Protein AF-A0A8S9S9D9-F1 (afdb_monomer_lite)

InterPro domains:
  IPR013201 Cathepsin propeptide inhibitor domain (I29) [PF08246] (79-135)
  IPR013201 Cathepsin propeptide inhibitor domain (I29) [SM00848] (79-135)
  IPR038765 Papain-like cysteine peptidase superfamily [SSF54001] (73-148)

Structure (mmCIF, N/CA/C/O backbone):
data_AF-A0A8S9S9D9-F1
#
_entry.id   AF-A0A8S9S9D9-F1
#
loop_
_atom_site.group_PDB
_atom_site.id
_atom_site.type_symbol
_atom_site.label_atom_id
_atom_site.label_alt_id
_atom_site.label_comp_id
_atom_site.label_asym_id
_atom_site.label_entity_id
_atom_site.label_seq_id
_atom_site.pdbx_PDB_ins_code
_atom_site.Cartn_x
_atom_site.Cartn_y
_atom_site.Cartn_z
_atom_site.occupancy
_atom_site.B_iso_or_equiv
_atom_site.auth_seq_id
_atom_site.auth_comp_id
_atom_site.auth_asym_id
_atom_site.auth_atom_id
_atom_site.pdbx_PDB_model_num
ATOM 1 N N . MET A 1 1 ? -41.896 44.758 69.261 1.00 33.94 1 MET A N 1
ATOM 2 C CA . MET A 1 1 ? -41.346 44.703 67.886 1.00 33.94 1 MET A CA 1
ATOM 3 C C . MET A 1 1 ? -40.164 43.749 67.919 1.00 33.94 1 MET A C 1
ATOM 5 O O . MET A 1 1 ? -39.361 43.914 68.818 1.00 33.94 1 MET A O 1
ATOM 9 N N . LEU A 1 2 ? -39.980 42.733 67.083 1.00 33.50 2 LEU A N 1
ATOM 10 C CA . LEU A 1 2 ? -40.726 42.148 65.968 1.00 33.50 2 LEU A CA 1
ATOM 11 C C . LEU A 1 2 ? -40.279 40.671 65.873 1.00 33.50 2 LEU A C 1
ATOM 13 O O . LEU A 1 2 ? -39.153 40.335 66.230 1.00 33.50 2 LEU A O 1
ATOM 17 N N . LEU A 1 3 ? -41.202 39.823 65.421 1.00 35.50 3 LEU A N 1
ATOM 18 C CA . LEU A 1 3 ? -41.071 38.394 65.114 1.00 35.50 3 LEU A CA 1
ATOM 19 C C . LEU A 1 3 ? -39.994 38.109 64.050 1.00 35.50 3 LEU A C 1
ATOM 21 O O . LEU A 1 3 ? -39.915 38.875 63.096 1.00 35.50 3 LEU A O 1
ATOM 25 N N . ASN A 1 4 ? -39.280 36.973 64.138 1.00 31.72 4 ASN A N 1
ATOM 26 C CA . ASN A 1 4 ? -39.435 35.856 63.182 1.00 31.72 4 ASN A CA 1
ATOM 27 C C . ASN A 1 4 ? -38.587 34.615 63.559 1.00 31.72 4 ASN A C 1
ATOM 29 O O . ASN A 1 4 ? -37.396 34.719 63.832 1.00 31.72 4 ASN A O 1
ATOM 33 N N . GLN A 1 5 ? -39.219 33.443 63.522 1.00 36.97 5 GLN A N 1
ATOM 34 C CA . GLN A 1 5 ? -38.633 32.088 63.430 1.00 36.97 5 GLN A CA 1
ATOM 35 C C . GLN A 1 5 ? -38.844 31.603 61.964 1.00 36.97 5 GLN A C 1
ATOM 37 O O . GLN A 1 5 ? -39.435 32.352 61.189 1.00 36.97 5 GLN A O 1
ATOM 42 N N . PRO A 1 6 ? -38.670 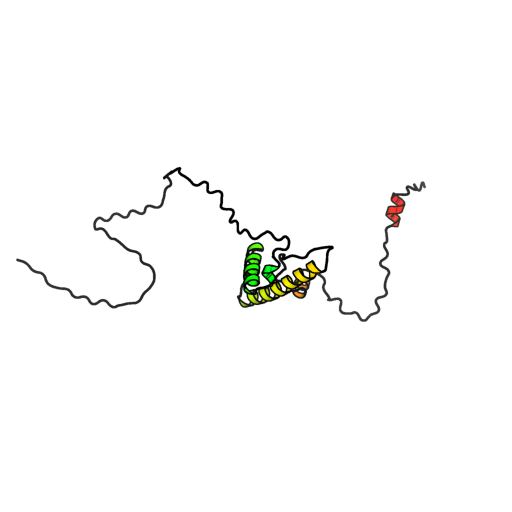30.319 61.591 1.00 53.06 6 PRO A N 1
ATOM 43 C CA . PRO A 1 6 ? -37.520 29.399 61.597 1.00 53.06 6 PRO A CA 1
ATOM 44 C C . PRO A 1 6 ? -37.283 28.799 60.174 1.00 53.06 6 PRO A C 1
ATOM 46 O O . PRO A 1 6 ? -37.990 29.142 59.232 1.00 53.06 6 PRO A O 1
ATOM 49 N N . GLY A 1 7 ? -36.374 27.823 59.999 1.00 37.75 7 GLY A N 1
ATOM 50 C CA . GLY A 1 7 ? -36.474 26.906 58.843 1.00 37.75 7 GLY A CA 1
ATOM 51 C C . GLY A 1 7 ? -35.206 26.153 58.435 1.00 37.75 7 GLY A C 1
ATOM 52 O O . GLY A 1 7 ? -34.425 26.633 57.625 1.00 37.75 7 GLY A O 1
ATOM 53 N N . LYS A 1 8 ? -35.041 24.931 58.949 1.00 50.59 8 LYS A N 1
ATOM 54 C CA . LYS A 1 8 ? -34.081 23.920 58.477 1.00 50.59 8 LYS A CA 1
ATOM 55 C C . LYS A 1 8 ? -34.775 23.063 57.413 1.00 50.59 8 LYS A C 1
ATOM 57 O O . LYS A 1 8 ? -35.838 22.525 57.709 1.00 50.59 8 LYS A O 1
ATOM 62 N N . LEU A 1 9 ? -34.180 22.878 56.232 1.00 39.91 9 LEU A N 1
ATOM 63 C CA . LEU A 1 9 ? -34.595 21.845 55.274 1.00 39.91 9 LEU A CA 1
ATOM 64 C C . LEU A 1 9 ? -33.384 21.021 54.831 1.00 39.91 9 LEU A C 1
ATOM 66 O O . LEU A 1 9 ? -32.374 21.547 54.374 1.00 39.91 9 LEU A O 1
ATOM 70 N N . ALA A 1 10 ? -33.506 19.712 55.038 1.00 45.38 10 ALA A N 1
ATOM 71 C CA . ALA A 1 10 ? -32.584 18.686 54.588 1.00 45.38 10 ALA A CA 1
ATOM 72 C C . ALA A 1 10 ? -32.738 18.464 53.073 1.00 45.38 10 ALA A C 1
ATOM 74 O O . ALA A 1 10 ? -33.860 18.399 52.575 1.00 45.38 10 ALA A O 1
ATOM 75 N N . GLY A 1 11 ? -31.624 18.300 52.357 1.00 43.28 11 GLY A N 1
ATOM 76 C CA . GLY A 1 11 ? -31.599 17.992 50.927 1.00 43.28 11 GLY A CA 1
ATOM 77 C C . GLY A 1 11 ? -30.414 17.086 50.598 1.00 43.28 11 GLY A C 1
ATOM 78 O O . GLY A 1 11 ? -29.276 17.395 50.927 1.00 43.28 11 GLY A O 1
ATOM 79 N N . ARG A 1 12 ? -30.735 15.925 50.034 1.00 41.34 12 ARG A N 1
ATOM 80 C CA . ARG A 1 12 ? -29.921 14.730 49.776 1.00 41.34 12 ARG A CA 1
ATOM 81 C C . ARG A 1 12 ? -28.922 14.954 48.630 1.00 41.34 12 ARG A C 1
ATOM 83 O O . ARG A 1 12 ? -29.317 15.469 47.591 1.00 41.34 12 ARG A O 1
ATOM 90 N N . VAL A 1 13 ? -27.674 14.505 48.796 1.00 43.47 13 VAL A N 1
ATOM 91 C CA . VAL A 1 13 ? -26.711 14.363 47.688 1.00 43.47 13 VAL A CA 1
ATOM 92 C C . VAL A 1 13 ? -27.264 13.307 46.732 1.00 43.47 13 VAL A C 1
ATOM 94 O O . VAL A 1 13 ? -27.393 12.143 47.109 1.00 43.47 13 VAL A O 1
ATOM 97 N N . VAL A 1 14 ? -27.642 13.734 45.530 1.00 44.56 14 VAL A N 1
ATOM 98 C CA . VAL A 1 14 ? -27.956 12.858 44.400 1.00 44.56 14 VAL A CA 1
ATOM 99 C C . VAL A 1 14 ? -27.045 13.262 43.251 1.00 44.56 14 VAL A C 1
ATOM 101 O O . VAL A 1 14 ? -26.697 14.426 43.079 1.00 44.56 14 VAL A O 1
ATOM 104 N N . GLU A 1 15 ? -26.577 12.227 42.584 1.00 37.56 15 GLU A N 1
ATOM 105 C CA . GLU A 1 15 ? -25.363 12.121 41.806 1.00 37.56 15 GLU A CA 1
ATOM 106 C C . GLU A 1 15 ? -25.393 12.853 40.456 1.00 37.56 15 GLU A C 1
ATOM 108 O O . GLU A 1 15 ? -26.443 13.134 39.888 1.00 37.56 15 GLU A O 1
ATOM 113 N N . ARG A 1 16 ? -24.170 13.164 40.016 1.00 50.47 16 ARG A N 1
ATOM 114 C CA . ARG A 1 16 ? -23.713 13.765 38.760 1.00 50.47 16 ARG A CA 1
ATOM 115 C C . ARG A 1 16 ? -24.526 13.354 37.530 1.00 50.47 16 ARG A C 1
ATOM 117 O O . ARG A 1 16 ? -24.563 12.174 37.217 1.00 50.47 16 ARG A O 1
ATOM 124 N N . ASP A 1 17 ? -24.975 14.353 36.772 1.00 38.66 17 ASP A N 1
ATOM 125 C CA . ASP A 1 17 ? -25.081 14.264 35.317 1.00 38.66 17 ASP A CA 1
ATOM 126 C C . ASP A 1 17 ? -24.785 15.623 34.672 1.00 38.66 17 ASP A C 1
ATOM 128 O O . ASP A 1 17 ? -25.158 16.689 35.163 1.00 38.66 17 ASP A O 1
ATOM 132 N N . SER A 1 18 ? -24.011 15.549 33.595 1.00 49.62 18 SER A N 1
ATOM 133 C CA . SER A 1 18 ? -23.425 16.642 32.833 1.00 49.62 18 SER A CA 1
ATOM 134 C C . SER A 1 18 ? -24.469 17.592 32.243 1.00 49.62 18 SER A C 1
ATOM 136 O O . SER A 1 18 ? -25.233 17.172 31.380 1.00 49.62 18 SER A O 1
ATOM 138 N N . GLN A 1 19 ? -24.437 18.868 32.650 1.00 42.22 19 GLN A N 1
ATOM 139 C CA . GLN A 1 1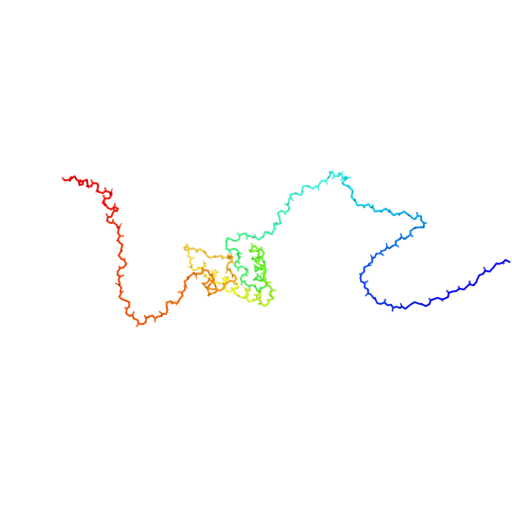9 ? -24.651 20.077 31.828 1.00 42.22 19 GLN A CA 1
ATOM 140 C C . GLN A 1 19 ? -24.741 21.311 32.745 1.00 42.22 19 GLN A C 1
ATOM 142 O O . GLN A 1 19 ? -25.802 21.644 33.271 1.00 42.22 19 GLN A O 1
ATOM 147 N N . ASP A 1 20 ? -23.620 22.011 32.922 1.00 42.69 20 ASP A N 1
ATOM 148 C CA . ASP A 1 20 ? -23.576 23.284 33.644 1.00 42.69 20 ASP A CA 1
ATOM 149 C C . ASP A 1 20 ? -24.222 24.402 32.805 1.00 42.69 20 ASP A C 1
ATOM 151 O O . ASP A 1 20 ? -23.578 25.050 31.979 1.00 42.69 20 ASP A O 1
ATOM 155 N N . LEU A 1 21 ? -25.515 24.650 33.032 1.00 41.59 21 LEU A N 1
ATOM 156 C CA . LEU A 1 21 ? -26.148 25.934 32.734 1.00 41.59 21 LEU A CA 1
ATOM 157 C C . LEU A 1 21 ? -26.084 26.811 33.985 1.00 41.59 21 LEU A C 1
ATOM 159 O O . LEU A 1 21 ? -26.842 26.624 34.936 1.00 41.59 21 LEU A O 1
ATOM 163 N N . ILE A 1 22 ? -25.204 27.811 33.969 1.00 45.59 22 ILE A N 1
ATOM 164 C CA . ILE A 1 22 ? -25.175 28.845 35.004 1.00 45.59 22 ILE A CA 1
ATOM 165 C C . ILE A 1 22 ? -26.344 29.802 34.734 1.00 45.59 22 ILE A C 1
ATOM 167 O O . ILE A 1 22 ? -26.254 30.730 33.931 1.00 45.59 22 ILE A O 1
ATOM 171 N N . GLN A 1 23 ? -27.474 29.552 35.393 1.00 38.47 23 GLN A N 1
ATOM 172 C CA . GLN A 1 23 ? -28.616 30.464 35.434 1.00 38.47 23 GLN A CA 1
ATOM 173 C C . GLN A 1 23 ? -28.297 31.611 36.404 1.00 38.47 23 GLN A C 1
ATOM 175 O O . GLN A 1 23 ? -28.488 31.484 37.611 1.00 38.47 23 GLN A O 1
ATOM 180 N N . ILE A 1 24 ? -27.803 32.744 35.896 1.00 43.69 24 ILE A N 1
ATOM 181 C CA . ILE A 1 24 ? -27.709 33.974 36.695 1.00 43.69 24 ILE A CA 1
ATOM 182 C C . ILE A 1 24 ? -29.046 34.710 36.576 1.00 43.69 24 ILE A C 1
ATOM 184 O O . ILE A 1 24 ? -29.265 35.489 35.650 1.00 43.69 24 ILE A O 1
ATOM 188 N N . SER A 1 25 ? -29.964 34.450 37.508 1.00 44.62 25 SER A N 1
ATOM 189 C CA . SER A 1 25 ? -31.192 35.237 37.639 1.00 44.62 25 SER A CA 1
ATOM 190 C C . SER A 1 25 ? -30.877 36.579 38.306 1.00 44.62 25 SER A C 1
ATOM 192 O O . SER A 1 25 ? -30.496 36.614 39.475 1.00 44.62 25 SER A O 1
ATOM 194 N N . ASN A 1 26 ? -31.062 37.686 37.591 1.00 41.81 26 ASN A N 1
ATOM 195 C CA . ASN A 1 26 ? -31.091 39.029 38.179 1.00 41.81 26 ASN A CA 1
ATOM 196 C C . ASN A 1 26 ? -32.565 39.411 38.454 1.00 41.81 26 ASN A C 1
ATOM 198 O O . ASN A 1 26 ? -33.430 39.035 37.657 1.00 41.81 26 ASN A O 1
ATOM 202 N N . PRO A 1 27 ? -32.903 40.165 39.517 1.00 50.09 27 PRO A N 1
ATOM 203 C CA . PRO A 1 27 ? -34.289 40.332 39.975 1.00 50.09 27 PRO A CA 1
ATOM 204 C C . PRO A 1 27 ? -35.187 41.196 39.067 1.00 50.09 27 PRO A C 1
ATOM 206 O O . PRO A 1 27 ? -36.340 41.431 39.407 1.00 50.09 27 PRO A O 1
ATOM 209 N N . ASN A 1 28 ? -34.702 41.637 37.900 1.00 52.41 28 ASN A N 1
ATOM 210 C CA . ASN A 1 28 ? -35.411 42.567 37.013 1.00 52.41 28 ASN A CA 1
ATOM 211 C C . ASN A 1 28 ? -35.825 41.964 35.653 1.00 52.41 28 ASN A C 1
ATOM 213 O O . ASN A 1 28 ? -36.085 42.704 34.710 1.00 52.41 28 ASN A O 1
ATOM 217 N N . GLY A 1 29 ? -35.907 40.632 35.544 1.00 54.75 29 GLY A N 1
ATOM 218 C CA . GLY A 1 29 ? -36.785 39.956 34.575 1.00 54.75 29 GLY A CA 1
ATOM 219 C C . GLY A 1 29 ? -36.577 40.220 33.076 1.00 54.75 29 GLY A C 1
ATOM 220 O O . GLY A 1 29 ? -37.538 40.085 32.323 1.00 54.75 29 GLY A O 1
ATOM 221 N N . SER A 1 30 ? -35.375 40.567 32.603 1.00 41.56 30 SER A N 1
ATOM 222 C CA . SER A 1 30 ? -35.129 40.761 31.166 1.00 41.56 30 SER A CA 1
ATOM 223 C C . SER A 1 30 ? -34.361 39.593 30.531 1.00 41.56 30 SER A C 1
ATOM 225 O O . SER A 1 30 ? -33.220 39.291 30.876 1.00 41.56 30 SER A O 1
ATOM 227 N N . LEU A 1 31 ? -35.022 38.915 29.588 1.00 44.16 31 LEU A N 1
ATOM 228 C CA . LEU A 1 31 ? -34.485 37.817 28.787 1.00 44.16 31 LEU A CA 1
ATOM 229 C C . LEU A 1 31 ? -33.908 38.401 27.492 1.00 44.16 31 LEU A C 1
ATOM 231 O O . LEU A 1 31 ? -34.661 38.716 26.573 1.00 44.16 31 LEU A O 1
ATOM 235 N N . PHE A 1 32 ? -32.590 38.558 27.396 1.00 44.62 32 PHE A N 1
ATOM 236 C CA . PHE A 1 32 ? -31.966 38.977 26.142 1.00 44.62 32 PHE A CA 1
ATOM 237 C C . PHE A 1 32 ? -31.158 37.833 25.536 1.00 44.62 32 PHE A C 1
ATOM 239 O O . PHE A 1 32 ? -30.011 37.583 25.893 1.00 44.62 32 PHE A O 1
ATOM 246 N N . ALA A 1 33 ? -31.795 37.134 24.599 1.00 42.25 33 ALA A N 1
ATOM 247 C CA . ALA A 1 33 ? -31.127 36.284 23.631 1.00 42.25 33 ALA A CA 1
ATOM 248 C C . ALA A 1 33 ? -30.624 37.167 22.482 1.00 42.25 33 ALA A C 1
ATOM 250 O O . ALA A 1 33 ? -31.424 37.746 21.750 1.00 42.25 33 ALA A O 1
ATOM 251 N N . TYR A 1 34 ? -29.310 37.260 22.302 1.00 42.84 34 TY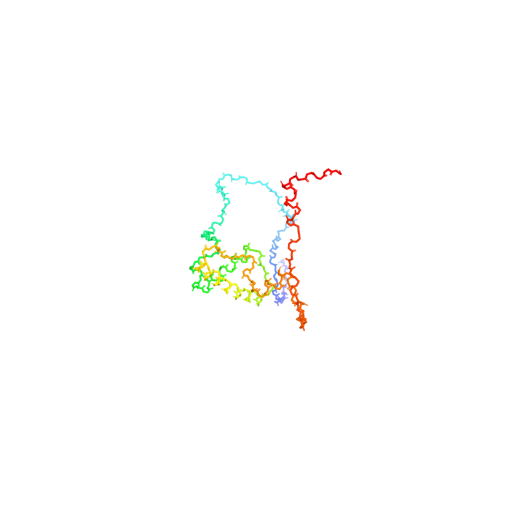R A N 1
ATOM 252 C CA . TYR A 1 34 ? -28.707 37.870 21.117 1.00 42.84 34 TYR A CA 1
ATOM 253 C C . TYR A 1 34 ? -27.872 36.817 20.387 1.00 42.84 34 TYR A C 1
ATOM 255 O O . TYR A 1 34 ? -26.801 36.418 20.836 1.00 42.84 34 TYR A O 1
ATOM 263 N N . LYS A 1 35 ? -28.401 36.355 19.250 1.00 49.12 35 LYS A N 1
ATOM 264 C CA . LYS A 1 35 ? -27.681 35.617 18.208 1.00 49.12 35 LYS A CA 1
ATOM 265 C C . LYS A 1 35 ? -27.496 36.561 17.015 1.00 49.12 35 LYS A C 1
ATOM 267 O O . LYS A 1 35 ? -28.468 36.838 16.328 1.00 49.12 35 LYS A O 1
ATOM 272 N N . ASN A 1 36 ? -26.242 36.970 16.803 1.00 42.66 36 ASN A N 1
ATOM 273 C CA . ASN A 1 36 ? -25.611 37.492 15.576 1.00 42.66 36 ASN A CA 1
ATOM 274 C C . ASN A 1 36 ? -26.181 38.800 14.983 1.00 42.66 36 ASN A C 1
ATOM 276 O O . ASN A 1 36 ? -27.361 38.870 14.650 1.00 42.66 36 ASN A O 1
ATOM 280 N N . PRO A 1 37 ? -25.330 39.820 14.741 1.00 45.56 37 PRO A N 1
ATOM 281 C CA . PRO A 1 37 ? -24.830 39.987 13.370 1.00 45.56 37 PRO A CA 1
ATOM 282 C C . PRO A 1 37 ? -23.411 40.589 13.239 1.00 45.56 37 PRO A C 1
ATOM 284 O O . PRO A 1 37 ? -22.828 41.152 14.158 1.00 45.56 37 PRO A O 1
ATOM 287 N N . LEU A 1 38 ? -22.880 40.426 12.030 1.00 52.94 38 LEU A N 1
ATOM 288 C CA . LEU A 1 38 ? -21.612 40.903 11.478 1.00 52.94 38 LEU A CA 1
ATOM 289 C C . LEU A 1 38 ? -21.386 42.417 11.679 1.00 52.94 38 LEU A C 1
ATOM 291 O O . LEU A 1 38 ? -22.298 43.178 11.387 1.00 52.94 38 LEU A O 1
ATOM 295 N N . PHE A 1 39 ? -20.176 42.819 12.105 1.00 53.16 39 PHE A N 1
ATOM 296 C CA . PHE A 1 39 ? -19.385 44.015 11.713 1.00 53.16 39 PHE A CA 1
ATOM 297 C C . PHE A 1 39 ? -18.398 44.388 12.837 1.00 53.16 39 PHE A C 1
ATOM 299 O O . PHE A 1 39 ? -18.733 45.133 13.750 1.00 53.16 39 PHE A O 1
ATOM 306 N N . PHE A 1 40 ? -17.153 43.920 12.750 1.00 52.12 40 PHE A N 1
ATOM 307 C CA . PHE A 1 40 ? -16.008 44.638 13.320 1.00 52.12 40 PHE A CA 1
ATOM 308 C C . PHE A 1 40 ? -14.812 44.412 12.393 1.00 52.12 40 PHE A C 1
ATOM 310 O O . PHE A 1 40 ? -14.105 43.410 12.471 1.00 52.12 40 PHE A O 1
ATOM 317 N N . SER A 1 41 ? -14.647 45.323 11.433 1.00 51.59 41 SER A N 1
ATOM 318 C CA . SER A 1 41 ? -13.463 45.390 10.587 1.00 51.59 41 SER A CA 1
ATOM 319 C C . SER A 1 41 ? -12.291 45.914 11.413 1.00 51.59 41 SER A C 1
ATOM 321 O O . SER A 1 41 ? -12.314 47.062 11.856 1.00 51.59 41 SER A O 1
ATOM 323 N N . CYS A 1 42 ? -11.247 45.110 11.567 1.00 45.12 42 CYS A N 1
ATOM 324 C CA . CYS A 1 42 ? -9.915 45.600 11.891 1.00 45.12 42 CYS A CA 1
ATOM 325 C C . CYS A 1 42 ? -8.959 45.067 10.822 1.00 45.12 42 CYS A C 1
ATOM 327 O O . CYS A 1 42 ? -8.568 43.903 10.829 1.00 45.12 42 CYS A O 1
ATOM 329 N N . PHE A 1 43 ? -8.637 45.924 9.856 1.00 50.50 43 PHE A N 1
ATOM 330 C CA . PHE A 1 43 ? -7.495 45.740 8.971 1.00 50.50 43 PHE A CA 1
ATOM 331 C C . PHE A 1 43 ? -6.229 45.975 9.797 1.00 50.50 43 PHE A C 1
ATOM 333 O O . PHE A 1 43 ? -5.866 47.128 9.961 1.00 50.50 43 PHE A O 1
ATOM 340 N N . ILE A 1 44 ? -5.570 44.917 10.284 1.00 61.91 44 ILE A N 1
ATOM 341 C CA . ILE A 1 44 ? -4.102 44.807 10.360 1.00 61.91 44 ILE A CA 1
ATOM 342 C C . ILE A 1 44 ? -3.738 43.312 10.310 1.00 61.91 44 ILE A C 1
ATOM 344 O O . ILE A 1 44 ? -3.967 42.572 11.259 1.00 61.91 44 ILE A O 1
ATOM 348 N N . GLY A 1 45 ? -3.123 42.890 9.201 1.00 57.59 45 GLY A N 1
ATOM 349 C CA . GLY A 1 45 ? -2.129 41.814 9.221 1.00 57.59 45 GLY A CA 1
ATOM 350 C C . GLY A 1 45 ? -2.629 40.371 9.236 1.00 57.59 45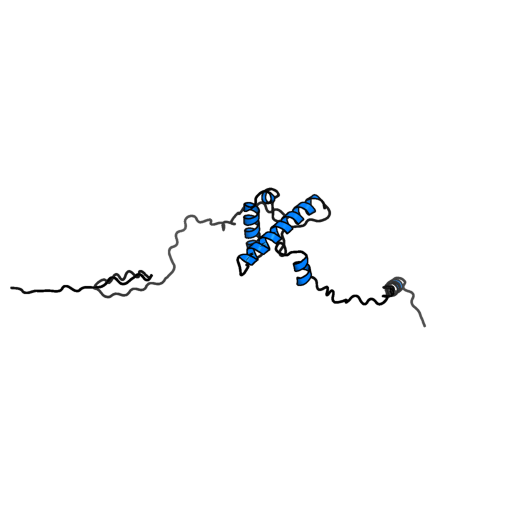 GLY A C 1
ATOM 351 O O . GLY A 1 45 ? -2.208 39.600 10.085 1.00 57.59 45 GLY A O 1
ATOM 352 N N . CYS A 1 46 ? -3.425 39.956 8.255 1.00 48.56 46 CYS A N 1
ATOM 353 C CA . CYS A 1 46 ? -3.468 38.548 7.863 1.00 48.56 46 CYS A CA 1
ATOM 354 C C . CYS A 1 46 ? -3.327 38.473 6.346 1.00 48.56 46 CYS A C 1
ATOM 356 O O . CYS A 1 46 ? -4.278 38.222 5.614 1.00 48.56 46 CYS A O 1
ATOM 358 N N . ILE A 1 47 ? -2.090 38.635 5.875 1.00 58.25 47 ILE A N 1
ATOM 359 C CA . ILE A 1 47 ? -1.616 37.793 4.779 1.00 58.25 47 ILE A CA 1
ATOM 360 C C . ILE A 1 47 ? -1.635 36.363 5.340 1.00 58.25 47 ILE A C 1
ATOM 362 O O . ILE A 1 47 ? -0.608 35.791 5.682 1.00 58.25 47 ILE A O 1
ATOM 366 N N . SER A 1 48 ? -2.821 35.785 5.510 1.00 61.84 48 SER A N 1
ATOM 367 C CA . SER A 1 48 ? -2.946 34.347 5.466 1.00 61.84 48 SER A CA 1
ATOM 368 C C . SER A 1 48 ? -2.898 34.029 3.982 1.00 61.84 48 SER A C 1
ATOM 370 O O . SER A 1 48 ? -3.926 33.858 3.327 1.00 61.84 48 SER A O 1
ATOM 372 N N . VAL A 1 49 ? -1.676 33.945 3.442 1.00 61.28 49 VAL A N 1
ATOM 373 C CA . VAL A 1 49 ? -1.421 32.866 2.486 1.00 61.28 49 VAL A CA 1
ATOM 374 C C . VAL A 1 49 ? -2.123 31.664 3.119 1.00 61.28 49 VAL A C 1
ATOM 376 O O . VAL A 1 49 ? -1.872 31.436 4.312 1.00 61.28 49 VAL A O 1
ATOM 379 N N . PRO A 1 50 ? -3.071 30.971 2.454 1.00 58.69 50 PRO A N 1
ATOM 380 C CA . PRO A 1 50 ? -3.491 29.690 2.989 1.00 58.69 50 PRO A CA 1
ATOM 381 C C . PRO A 1 50 ? -2.178 28.976 3.246 1.00 58.69 50 PRO A C 1
ATOM 383 O O . PRO A 1 50 ? -1.364 28.873 2.328 1.00 58.69 50 PRO A O 1
ATOM 386 N N . LEU A 1 51 ? -1.902 28.653 4.510 1.00 55.78 51 LEU A N 1
ATOM 387 C CA . LEU A 1 51 ? -0.783 27.805 4.837 1.00 55.78 51 LEU A CA 1
ATOM 388 C C . LEU A 1 51 ? -1.119 26.542 4.060 1.00 55.78 51 LEU A C 1
ATOM 390 O O . LEU A 1 51 ? -1.907 25.717 4.517 1.00 55.78 51 LEU A O 1
ATOM 394 N N . ILE A 1 52 ? -0.592 26.449 2.835 1.00 59.88 52 ILE A N 1
ATOM 395 C CA . ILE A 1 52 ? -0.235 25.196 2.224 1.00 59.88 52 ILE A CA 1
ATOM 396 C C . ILE A 1 52 ? 0.480 24.559 3.386 1.00 59.88 52 ILE A C 1
ATOM 398 O O . ILE A 1 52 ? 1.494 25.073 3.868 1.00 59.88 52 ILE A O 1
ATOM 402 N N . ARG A 1 53 ? -0.209 23.596 3.988 1.00 48.94 53 ARG A N 1
ATOM 403 C CA . ARG A 1 53 ? 0.302 22.812 5.081 1.00 48.94 53 ARG A CA 1
ATOM 404 C C . ARG A 1 53 ? 1.439 22.080 4.405 1.00 48.94 53 ARG A C 1
ATOM 406 O O . ARG A 1 53 ? 1.227 21.041 3.796 1.00 48.94 53 ARG A O 1
ATOM 413 N N . SER A 1 54 ? 2.601 22.722 4.380 1.00 50.84 54 SER A N 1
ATOM 414 C CA . SER A 1 54 ? 3.833 22.168 3.871 1.00 50.84 54 SER A CA 1
ATOM 415 C C . SER A 1 54 ? 4.210 21.119 4.896 1.00 50.84 54 SER A C 1
ATOM 417 O O . SER A 1 54 ? 5.076 21.325 5.737 1.00 50.84 54 SER A O 1
ATOM 419 N N . ALA A 1 55 ? 3.492 20.000 4.866 1.00 55.22 55 ALA A N 1
ATOM 420 C CA . ALA A 1 55 ? 4.089 18.733 5.182 1.00 55.22 55 ALA A CA 1
ATOM 421 C C . ALA A 1 55 ? 5.099 18.540 4.053 1.00 55.22 55 ALA A C 1
ATOM 423 O O . ALA A 1 55 ? 4.779 18.031 2.983 1.00 55.22 55 ALA A O 1
ATOM 424 N N . SER A 1 56 ? 6.287 19.108 4.249 1.00 53.06 56 SER A N 1
ATOM 425 C CA . S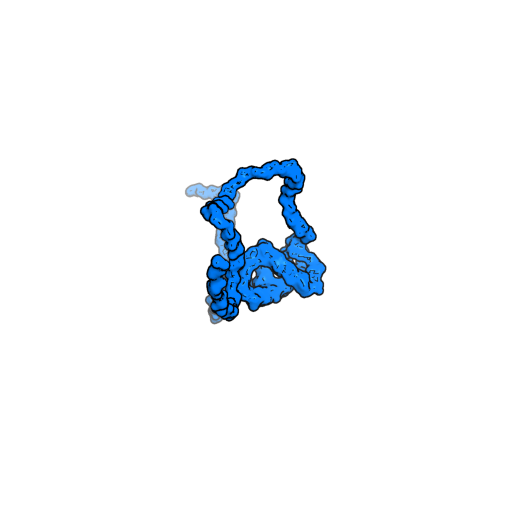ER A 1 56 ? 7.461 18.846 3.438 1.00 53.06 56 SER A CA 1
ATOM 426 C C . SER A 1 56 ? 7.875 17.401 3.703 1.00 53.06 56 SER A C 1
ATOM 428 O O . SER A 1 56 ? 8.876 17.142 4.362 1.00 53.06 56 SER A O 1
ATOM 430 N N . HIS A 1 57 ? 7.050 16.455 3.268 1.00 56.16 57 HIS A N 1
ATOM 431 C CA . HIS A 1 57 ? 7.573 15.181 2.835 1.00 56.16 57 HIS A CA 1
ATOM 432 C C . HIS A 1 57 ? 8.016 15.435 1.404 1.00 56.16 57 HIS A C 1
ATOM 434 O O . HIS A 1 57 ? 7.225 15.905 0.582 1.00 56.16 57 HIS A O 1
ATOM 440 N N . ASP A 1 58 ? 9.301 15.216 1.142 1.00 55.22 58 ASP A N 1
ATOM 441 C CA . ASP A 1 58 ? 9.801 15.124 -0.219 1.00 55.22 58 ASP A CA 1
ATOM 442 C C . ASP A 1 58 ? 8.832 14.236 -0.999 1.00 55.22 58 ASP A C 1
ATOM 444 O O . ASP A 1 58 ? 8.564 13.098 -0.604 1.00 55.22 58 ASP A O 1
ATOM 448 N N . PHE A 1 59 ? 8.234 14.777 -2.062 1.00 55.72 59 PHE A N 1
ATOM 449 C CA . PHE A 1 59 ? 7.361 14.006 -2.935 1.00 55.72 59 PHE A CA 1
ATOM 450 C C . PHE A 1 59 ? 8.226 12.963 -3.645 1.00 55.72 59 PHE A C 1
ATOM 452 O O . PHE A 1 59 ? 8.726 13.179 -4.748 1.00 55.72 59 PHE A O 1
ATOM 459 N N . SER A 1 60 ? 8.436 11.827 -2.988 1.00 71.94 60 SER A N 1
ATOM 460 C CA . SER A 1 60 ? 9.000 10.648 -3.614 1.00 71.94 60 SER A CA 1
ATOM 461 C C . SER A 1 60 ? 8.015 10.180 -4.675 1.00 71.94 60 SER A C 1
ATOM 463 O O . SER A 1 60 ? 6.838 9.956 -4.389 1.00 71.94 60 SER A O 1
ATOM 465 N N . ILE A 1 61 ? 8.491 10.011 -5.909 1.00 75.62 61 ILE A N 1
ATOM 466 C CA . ILE A 1 61 ? 7.655 9.571 -7.034 1.00 75.62 61 ILE A CA 1
ATOM 467 C C . ILE A 1 61 ? 7.005 8.201 -6.782 1.00 75.62 61 ILE A C 1
ATOM 469 O O . ILE A 1 61 ? 5.958 7.897 -7.347 1.00 75.62 61 ILE A O 1
ATOM 473 N N . VAL A 1 62 ? 7.614 7.381 -5.917 1.00 82.12 62 VAL A N 1
ATOM 474 C CA . VAL A 1 62 ? 7.100 6.063 -5.514 1.00 82.12 62 VAL A CA 1
ATOM 475 C C . VAL A 1 62 ? 6.254 6.107 -4.236 1.00 82.12 62 VAL A C 1
ATOM 477 O O . VAL A 1 62 ? 5.631 5.103 -3.886 1.00 82.12 62 VAL A O 1
ATOM 480 N N . GLY A 1 63 ? 6.193 7.263 -3.566 1.00 80.19 63 GLY A N 1
ATOM 481 C CA . GLY A 1 63 ? 5.382 7.502 -2.373 1.00 80.19 63 GLY A CA 1
ATOM 482 C C . GLY A 1 63 ? 6.053 7.166 -1.037 1.00 80.19 63 GLY A C 1
ATOM 483 O O . GLY A 1 63 ? 5.372 7.237 -0.024 1.00 80.19 63 GLY A O 1
ATOM 484 N N . TYR A 1 64 ? 7.341 6.802 -1.017 1.00 83.12 64 TYR A N 1
ATOM 485 C CA . TYR A 1 64 ? 8.119 6.522 0.203 1.00 83.12 64 TYR A CA 1
ATOM 486 C C . TYR A 1 64 ? 9.620 6.782 -0.009 1.00 83.12 64 TYR A C 1
ATOM 488 O O . TYR A 1 64 ? 10.082 6.819 -1.156 1.00 83.12 64 TYR A O 1
ATOM 496 N N . SER A 1 65 ? 10.380 6.945 1.075 1.00 84.00 65 SER A N 1
ATOM 497 C CA . SER A 1 65 ? 11.844 7.061 1.054 1.00 84.00 65 SER A CA 1
ATOM 498 C C . SER A 1 65 ? 12.510 5.774 1.566 1.00 84.00 65 SER A C 1
ATOM 500 O O . SER A 1 65 ? 11.905 5.072 2.377 1.00 84.00 65 SER A O 1
ATOM 502 N N . PRO A 1 66 ? 13.736 5.412 1.137 1.00 79.25 66 PRO A N 1
ATOM 503 C CA . PRO A 1 66 ? 14.422 4.217 1.637 1.00 79.25 66 PRO A CA 1
ATOM 504 C C . PRO A 1 66 ? 14.556 4.167 3.166 1.00 79.25 66 PRO A C 1
ATOM 506 O O . PRO A 1 66 ? 14.527 3.081 3.736 1.00 79.25 66 PRO A O 1
ATOM 509 N N . GLU A 1 67 ? 14.646 5.321 3.829 1.00 78.81 67 GLU A N 1
ATOM 510 C CA . GLU A 1 67 ? 14.704 5.439 5.291 1.00 78.81 67 GLU A CA 1
ATOM 511 C C . GLU A 1 67 ? 13.407 4.962 5.969 1.00 78.81 67 GLU A C 1
ATOM 513 O O . GLU A 1 67 ? 13.436 4.471 7.099 1.00 78.81 67 GLU A O 1
ATOM 518 N N . ASP A 1 68 ? 12.266 5.047 5.276 1.00 78.94 68 ASP A N 1
ATOM 519 C CA . ASP A 1 68 ? 10.969 4.619 5.810 1.00 78.94 68 ASP A CA 1
ATOM 520 C C . ASP A 1 68 ? 10.864 3.091 5.940 1.00 78.94 68 ASP A C 1
ATOM 522 O O . ASP A 1 68 ? 9.985 2.602 6.647 1.00 78.94 68 ASP A O 1
ATOM 526 N N . LEU A 1 69 ? 11.768 2.338 5.296 1.00 81.75 69 LEU A N 1
ATOM 527 C CA . LEU A 1 69 ? 11.829 0.871 5.343 1.00 81.75 69 LEU A CA 1
ATOM 528 C C . LEU A 1 69 ? 12.520 0.329 6.607 1.00 81.75 69 LEU A C 1
ATOM 530 O O . LEU A 1 69 ? 12.450 -0.870 6.888 1.00 81.75 69 LEU A O 1
ATOM 534 N N . GLU A 1 70 ? 13.248 1.175 7.340 1.00 80.44 70 GLU A N 1
ATOM 535 C CA . GLU A 1 70 ? 14.164 0.729 8.399 1.00 80.44 70 GLU A CA 1
ATOM 536 C C . GLU A 1 70 ? 13.485 0.571 9.766 1.00 80.44 70 GLU A C 1
ATOM 538 O O . GLU A 1 70 ? 13.972 -0.175 10.619 1.00 80.44 70 GLU A O 1
ATOM 543 N N . ALA A 1 71 ? 12.349 1.240 9.985 1.00 86.06 71 ALA A N 1
ATOM 544 C CA . ALA A 1 71 ? 11.694 1.304 11.286 1.00 86.06 71 ALA A CA 1
ATOM 545 C C . ALA A 1 71 ? 10.203 0.966 11.214 1.00 86.06 71 ALA A C 1
ATOM 547 O O . ALA A 1 71 ? 9.455 1.472 10.380 1.00 86.06 71 ALA A O 1
ATOM 548 N N . HIS A 1 72 ? 9.739 0.163 12.174 1.00 86.75 72 HIS A N 1
ATOM 549 C CA . HIS A 1 72 ? 8.328 -0.207 12.280 1.00 86.75 72 HIS A CA 1
ATOM 550 C C . HIS A 1 72 ? 7.411 1.017 12.434 1.00 86.75 72 HIS A C 1
ATOM 552 O O . HIS A 1 72 ? 6.369 1.091 11.788 1.00 86.75 72 HIS A O 1
ATOM 558 N N . ASP A 1 73 ? 7.821 2.000 13.237 1.00 89.00 73 ASP A N 1
ATOM 559 C CA . ASP A 1 73 ? 7.047 3.227 13.453 1.00 89.00 73 ASP A CA 1
ATOM 560 C C . ASP A 1 73 ? 6.908 4.054 12.167 1.00 89.00 73 ASP A C 1
ATOM 562 O O . ASP A 1 73 ? 5.873 4.680 11.941 1.00 89.00 73 ASP A O 1
ATOM 566 N N . LYS A 1 74 ? 7.910 3.994 11.279 1.00 91.31 74 LYS A N 1
ATOM 567 C CA . LYS A 1 74 ? 7.870 4.658 9.972 1.00 91.31 74 LYS A CA 1
ATOM 568 C C . LYS A 1 74 ? 6.912 3.980 9.007 1.00 91.31 74 LYS A C 1
ATOM 570 O O . LYS A 1 74 ? 6.161 4.672 8.326 1.00 91.31 74 LYS A O 1
ATOM 575 N N . HIS A 1 75 ? 6.839 2.649 9.023 1.00 92.69 75 HIS A N 1
ATOM 576 C CA . HIS A 1 75 ? 5.806 1.936 8.275 1.00 92.69 75 HIS A CA 1
ATOM 577 C C . HIS A 1 75 ? 4.397 2.358 8.707 1.00 92.69 75 HIS A C 1
ATOM 579 O O . HIS A 1 75 ? 3.537 2.535 7.847 1.00 92.69 75 HIS A O 1
ATOM 585 N N . ILE A 1 76 ? 4.159 2.537 10.014 1.00 94.56 76 ILE A N 1
ATOM 586 C CA . ILE A 1 76 ? 2.858 2.995 10.525 1.00 94.56 76 ILE A CA 1
ATOM 587 C C . ILE A 1 76 ? 2.550 4.402 10.003 1.00 94.56 76 ILE 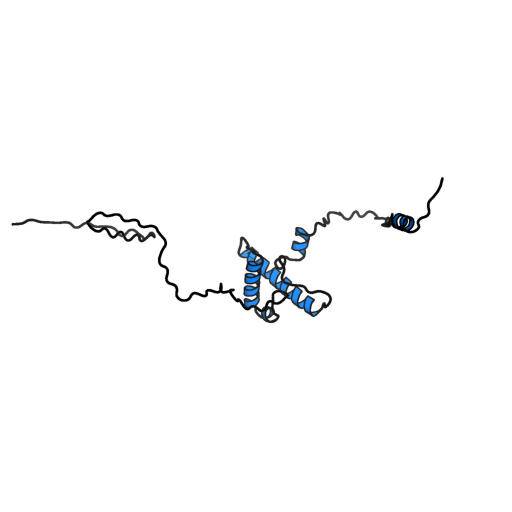A C 1
ATOM 589 O O . ILE A 1 76 ? 1.486 4.608 9.429 1.00 94.56 76 ILE A O 1
ATOM 593 N N . GLU A 1 77 ? 3.475 5.353 10.162 1.00 93.38 77 GLU A N 1
ATOM 594 C CA . GLU A 1 77 ? 3.307 6.734 9.681 1.00 93.38 77 GLU A CA 1
ATOM 595 C C . GLU A 1 77 ? 2.995 6.772 8.176 1.00 93.38 77 GLU A C 1
ATOM 597 O O . GLU A 1 77 ? 2.045 7.424 7.737 1.00 93.38 77 GLU A O 1
ATOM 602 N N . LEU A 1 78 ? 3.749 6.002 7.390 1.00 94.56 78 LEU A N 1
ATOM 603 C CA . LEU A 1 78 ? 3.566 5.880 5.950 1.00 94.56 78 LEU A CA 1
ATOM 604 C C . LEU A 1 78 ? 2.205 5.273 5.587 1.00 94.56 78 LEU A C 1
ATOM 606 O O . LEU A 1 78 ? 1.547 5.747 4.661 1.00 94.56 78 LEU A O 1
ATOM 610 N N . PHE A 1 79 ? 1.764 4.253 6.324 1.00 96.19 79 PHE A N 1
ATOM 611 C CA . PHE A 1 79 ? 0.463 3.630 6.114 1.00 96.19 79 PHE A CA 1
ATOM 612 C C . PHE A 1 79 ? -0.685 4.588 6.435 1.00 96.19 79 PHE A C 1
ATOM 614 O O . PHE A 1 79 ? -1.610 4.698 5.638 1.00 96.19 79 PHE A O 1
ATOM 621 N N . GLU A 1 80 ? -0.626 5.328 7.544 1.00 95.75 80 GLU A N 1
ATOM 622 C CA . GLU A 1 80 ? -1.657 6.319 7.886 1.00 95.75 80 GLU A CA 1
ATOM 623 C C . GLU A 1 80 ? -1.723 7.450 6.848 1.00 95.75 80 GLU A C 1
ATOM 625 O O . GLU A 1 80 ? -2.811 7.840 6.417 1.00 95.75 80 GLU A O 1
ATOM 630 N N . ASN A 1 81 ? -0.567 7.928 6.377 1.00 94.25 81 ASN A N 1
ATOM 631 C CA . ASN A 1 81 ? -0.503 8.912 5.297 1.00 94.25 81 ASN A CA 1
ATOM 632 C C . ASN A 1 81 ? -1.105 8.357 3.997 1.00 94.25 81 ASN A C 1
ATOM 634 O O . ASN A 1 81 ? -1.887 9.038 3.333 1.00 94.25 81 ASN A O 1
ATOM 638 N N . TRP A 1 82 ? -0.792 7.107 3.649 1.00 95.88 82 TRP A N 1
ATOM 639 C CA . TRP A 1 82 ? -1.367 6.431 2.487 1.00 95.88 82 TRP A CA 1
ATOM 640 C C . TRP A 1 82 ? -2.890 6.273 2.608 1.00 95.88 82 TRP A C 1
ATOM 642 O O . TRP A 1 82 ? -3.607 6.584 1.656 1.00 95.88 82 TRP A O 1
ATOM 652 N N . LEU A 1 83 ? -3.406 5.882 3.779 1.00 96.56 83 LEU A N 1
ATOM 653 C CA . LEU A 1 83 ? -4.850 5.797 4.026 1.00 96.56 83 LEU A CA 1
ATOM 654 C C . LEU A 1 83 ? -5.537 7.145 3.813 1.00 96.56 83 LEU A C 1
ATOM 656 O O . LEU A 1 83 ? -6.572 7.200 3.154 1.00 96.56 83 LEU A O 1
ATOM 660 N N . SER A 1 84 ? -4.941 8.228 4.321 1.00 95.31 84 SER A N 1
ATOM 661 C CA . SER A 1 84 ? -5.457 9.582 4.114 1.00 95.31 84 SER A CA 1
ATOM 662 C C . SER A 1 84 ? -5.437 9.984 2.637 1.00 95.31 84 SER A C 1
ATOM 664 O O . SER A 1 84 ? -6.398 10.580 2.162 1.00 95.31 84 SER A O 1
ATOM 666 N N . ASN A 1 85 ? -4.368 9.662 1.903 1.00 93.62 85 ASN A N 1
ATOM 667 C CA . ASN A 1 85 ? -4.213 10.053 0.498 1.00 93.62 85 ASN A CA 1
ATOM 668 C C . ASN A 1 85 ? -5.206 9.346 -0.436 1.00 93.62 85 ASN A C 1
ATOM 670 O O . ASN A 1 85 ? -5.620 9.924 -1.436 1.00 93.62 85 ASN A O 1
ATOM 674 N N . PHE A 1 86 ? -5.580 8.105 -0.117 1.00 95.00 86 PHE A N 1
ATOM 675 C CA . PHE A 1 86 ? -6.531 7.306 -0.897 1.00 95.00 86 PHE A CA 1
ATOM 676 C C . PHE A 1 86 ? -7.928 7.230 -0.259 1.00 95.00 86 PHE A C 1
ATOM 678 O O . PHE A 1 86 ? -8.743 6.412 -0.686 1.00 95.00 86 PHE A O 1
ATOM 685 N N . GLU A 1 87 ? -8.190 8.053 0.765 1.00 96.06 87 GLU A N 1
ATOM 686 C CA . GLU A 1 87 ? -9.461 8.125 1.504 1.00 96.06 87 GLU A CA 1
ATOM 687 C C . GLU A 1 87 ? -9.969 6.748 1.979 1.00 96.06 87 GLU A C 1
ATOM 689 O O . GLU A 1 87 ? -11.160 6.430 1.950 1.00 96.06 87 GLU A O 1
ATOM 694 N N . LYS A 1 88 ? -9.041 5.892 2.413 1.00 94.94 88 LYS A N 1
ATOM 695 C CA . LYS A 1 88 ? -9.329 4.528 2.862 1.00 94.94 88 LYS A CA 1
ATOM 696 C C . LYS A 1 88 ? -9.672 4.527 4.349 1.00 94.94 88 LYS A C 1
ATOM 698 O O . LYS A 1 88 ? -8.923 5.042 5.177 1.00 94.94 88 LYS A O 1
ATOM 703 N N . ALA A 1 89 ? -10.761 3.854 4.697 1.00 94.56 89 ALA A N 1
ATOM 704 C CA . ALA A 1 89 ? -11.138 3.569 6.075 1.00 94.56 89 ALA A CA 1
ATOM 705 C C . ALA A 1 89 ? -11.570 2.105 6.202 1.00 94.56 89 ALA A C 1
ATOM 707 O O . ALA A 1 89 ? -12.204 1.559 5.298 1.00 94.56 89 ALA A O 1
ATOM 708 N N . TYR A 1 90 ? -11.232 1.480 7.329 1.00 96.50 90 TYR A N 1
ATOM 709 C CA . TYR A 1 90 ? -11.631 0.109 7.644 1.00 96.50 90 TYR A CA 1
ATOM 710 C C . TYR A 1 90 ? -12.604 0.104 8.817 1.00 96.50 90 TYR A C 1
ATOM 712 O O . TYR A 1 90 ? -12.478 0.908 9.739 1.00 96.50 90 TYR A O 1
ATOM 720 N N . GLU A 1 91 ? -13.560 -0.819 8.780 1.00 95.88 91 GLU A N 1
ATOM 721 C CA . GLU A 1 91 ? -14.619 -0.928 9.788 1.00 95.88 91 GLU A CA 1
ATOM 722 C C . GLU A 1 91 ? -14.094 -1.417 11.142 1.00 95.88 91 GLU A C 1
ATOM 724 O O . GLU A 1 91 ? -14.602 -1.012 12.187 1.00 95.88 91 GLU A O 1
ATOM 729 N N . THR A 1 92 ? -13.076 -2.282 11.132 1.00 97.94 92 THR A N 1
ATOM 730 C CA . THR A 1 92 ? -12.535 -2.921 12.335 1.00 97.94 92 THR A CA 1
ATOM 731 C C . THR A 1 92 ? -11.028 -2.731 12.455 1.00 97.94 92 THR A C 1
ATOM 733 O O . THR A 1 92 ? -10.305 -2.573 11.463 1.00 97.94 92 THR A O 1
ATOM 736 N N . VAL A 1 93 ? -10.538 -2.766 13.697 1.00 97.00 93 VAL A N 1
ATOM 737 C CA . VAL A 1 93 ? -9.102 -2.673 13.994 1.00 97.00 93 VAL A CA 1
ATOM 738 C C . VAL A 1 93 ? -8.373 -3.900 13.452 1.00 97.00 93 VAL A C 1
ATOM 740 O O . VAL A 1 93 ? -7.274 -3.778 12.918 1.00 97.00 93 VAL A O 1
ATOM 743 N N . GLU A 1 94 ? -9.001 -5.072 13.522 1.00 97.69 94 GLU A N 1
ATOM 744 C CA . GLU A 1 94 ? -8.451 -6.332 13.032 1.00 97.69 94 GLU A CA 1
ATOM 745 C C . GLU A 1 94 ? -8.209 -6.290 11.519 1.00 97.69 94 GLU A C 1
ATOM 747 O O . GLU A 1 94 ? -7.146 -6.707 11.056 1.00 97.69 94 GLU A O 1
ATOM 752 N N . GLU A 1 95 ? -9.151 -5.743 10.743 1.00 97.44 95 GLU A N 1
ATOM 753 C CA . GLU A 1 95 ? -8.962 -5.589 9.299 1.00 97.44 95 GLU A CA 1
ATOM 754 C C . GLU A 1 95 ? -7.888 -4.540 9.002 1.00 97.44 95 GLU A C 1
ATOM 756 O O . GLU A 1 95 ? -7.025 -4.789 8.163 1.00 97.44 95 GLU A O 1
ATOM 761 N N . LYS A 1 96 ? -7.861 -3.411 9.726 1.00 97.38 96 LYS A N 1
ATOM 762 C CA . LYS A 1 96 ? -6.799 -2.405 9.562 1.00 97.38 96 LYS A CA 1
ATOM 763 C C . LYS A 1 96 ? -5.410 -3.001 9.806 1.00 97.38 96 LYS A C 1
ATOM 765 O O . LYS A 1 96 ? -4.503 -2.762 9.012 1.00 97.38 96 LYS A O 1
ATOM 770 N N . LEU A 1 97 ? -5.249 -3.807 10.857 1.00 97.62 97 LEU A N 1
ATOM 771 C CA . LEU A 1 97 ? -3.994 -4.503 11.157 1.00 97.62 97 LEU A CA 1
ATOM 772 C C . LEU A 1 97 ? -3.626 -5.505 10.060 1.00 97.62 97 LEU A C 1
ATOM 774 O O . LEU A 1 97 ? -2.491 -5.522 9.593 1.00 97.62 97 LEU A O 1
ATOM 778 N N . ARG A 1 98 ? -4.588 -6.301 9.586 1.00 98.25 98 ARG A N 1
ATOM 779 C CA . ARG A 1 98 ? -4.358 -7.232 8.475 1.00 98.25 98 ARG A CA 1
ATOM 780 C C . ARG A 1 98 ? -3.918 -6.504 7.201 1.00 98.25 98 ARG A C 1
ATOM 782 O O . ARG A 1 98 ? -3.009 -6.964 6.512 1.00 98.25 98 ARG A O 1
ATOM 789 N N . ARG A 1 99 ? -4.551 -5.374 6.886 1.00 98.25 99 ARG A N 1
ATOM 790 C CA . ARG A 1 99 ? -4.230 -4.532 5.724 1.00 98.25 99 ARG A CA 1
ATOM 791 C C . ARG A 1 99 ? -2.859 -3.884 5.862 1.00 98.25 99 ARG A C 1
ATOM 793 O O . ARG A 1 99 ? -2.136 -3.808 4.875 1.00 98.25 99 ARG A O 1
ATOM 800 N N . PHE A 1 100 ? -2.474 -3.505 7.077 1.00 97.88 100 PHE A N 1
ATOM 801 C CA . PHE A 1 100 ? -1.135 -3.011 7.374 1.00 97.88 100 PHE A CA 1
ATOM 802 C C . PHE A 1 100 ? -0.047 -4.067 7.126 1.00 97.88 100 PHE A C 1
ATOM 804 O O . PHE A 1 100 ? 0.987 -3.753 6.541 1.00 97.88 100 PHE A O 1
ATOM 811 N N . GLU A 1 101 ? -0.276 -5.330 7.501 1.00 97.69 101 GLU A N 1
ATOM 812 C CA . GLU A 1 101 ? 0.674 -6.413 7.196 1.00 97.69 101 GLU A CA 1
ATOM 813 C C . GLU A 1 101 ? 0.863 -6.596 5.685 1.00 97.69 101 GLU A C 1
ATOM 815 O O . GLU A 1 101 ? 1.991 -6.603 5.195 1.00 97.69 101 GLU A O 1
ATOM 820 N N . VAL A 1 102 ? -0.238 -6.642 4.928 1.00 98.19 102 VAL A N 1
ATOM 821 C CA . VAL A 1 102 ? -0.190 -6.730 3.458 1.00 98.19 102 VAL A CA 1
ATOM 822 C C . VAL A 1 102 ? 0.510 -5.515 2.846 1.00 98.19 102 VAL A C 1
ATOM 824 O O . VAL A 1 102 ? 1.298 -5.654 1.912 1.00 98.19 102 VAL A O 1
ATOM 827 N N . PHE A 1 103 ? 0.258 -4.327 3.391 1.00 97.50 103 PHE A N 1
ATOM 828 C CA . PHE A 1 103 ? 0.909 -3.097 2.963 1.00 97.50 103 PHE A CA 1
ATOM 829 C C . PHE A 1 103 ? 2.429 -3.153 3.141 1.00 97.50 103 PHE A C 1
ATOM 831 O O . PHE A 1 103 ? 3.154 -2.805 2.211 1.00 97.50 103 PHE A O 1
ATOM 838 N N . LYS A 1 104 ? 2.931 -3.648 4.281 1.00 96.44 104 LYS A N 1
ATOM 839 C CA . LYS A 1 104 ? 4.377 -3.836 4.504 1.00 96.44 104 LYS A CA 1
ATOM 840 C C . LYS A 1 104 ? 4.989 -4.823 3.511 1.00 96.44 104 LYS A C 1
ATOM 842 O O . LYS A 1 104 ? 6.062 -4.556 2.969 1.00 96.44 104 LYS A O 1
ATOM 847 N N . ASP A 1 105 ? 4.308 -5.938 3.250 1.00 96.56 105 ASP A N 1
ATOM 848 C CA . ASP A 1 105 ? 4.766 -6.928 2.270 1.00 96.56 105 ASP A CA 1
ATOM 849 C C . ASP A 1 105 ? 4.864 -6.318 0.864 1.00 96.56 105 ASP A C 1
ATOM 851 O O . ASP A 1 105 ? 5.866 -6.497 0.164 1.00 96.56 105 ASP A O 1
ATOM 855 N N . ASN A 1 106 ? 3.856 -5.539 0.467 1.00 97.44 106 ASN A N 1
ATOM 856 C CA . ASN A 1 106 ? 3.844 -4.835 -0.811 1.00 97.44 106 ASN A CA 1
ATOM 857 C C . ASN A 1 106 ? 4.919 -3.742 -0.879 1.00 97.44 106 ASN A C 1
ATOM 859 O O . ASN A 1 106 ? 5.611 -3.644 -1.891 1.00 97.44 106 ASN A O 1
ATOM 863 N N . LEU A 1 107 ? 5.119 -2.966 0.189 1.00 95.56 107 LEU A N 1
ATOM 864 C CA . LEU A 1 107 ? 6.169 -1.949 0.282 1.00 95.56 107 LEU A CA 1
ATOM 865 C C . LEU A 1 107 ? 7.560 -2.564 0.066 1.00 95.56 107 LEU A C 1
ATOM 867 O O . LEU A 1 107 ? 8.338 -2.083 -0.759 1.00 95.56 107 LEU A O 1
ATOM 871 N N . LYS A 1 108 ? 7.841 -3.687 0.736 1.00 94.56 108 LYS A N 1
ATOM 872 C CA . LYS A 1 108 ? 9.085 -4.440 0.549 1.00 94.56 108 LYS A CA 1
ATOM 873 C C . LYS A 1 108 ? 9.230 -4.950 -0.887 1.00 94.56 108 LYS A C 1
ATOM 875 O O . LYS A 1 108 ? 10.302 -4.841 -1.479 1.00 94.56 108 LYS A O 1
ATOM 880 N N . HIS A 1 109 ? 8.158 -5.492 -1.466 1.00 95.62 109 HIS A N 1
ATOM 881 C CA . HIS A 1 109 ? 8.172 -5.974 -2.847 1.00 95.62 109 HIS A CA 1
ATOM 882 C C . HIS A 1 109 ? 8.460 -4.854 -3.858 1.00 95.62 109 HIS A C 1
ATOM 884 O O . HIS A 1 109 ? 9.234 -5.061 -4.799 1.00 95.62 109 HIS A O 1
ATOM 890 N N . ILE A 1 110 ? 7.865 -3.675 -3.659 1.00 95.19 110 ILE A N 1
ATOM 891 C CA . ILE A 1 110 ? 8.092 -2.481 -4.478 1.00 95.19 110 ILE A CA 1
ATOM 892 C C . ILE A 1 110 ? 9.571 -2.091 -4.431 1.00 95.19 110 ILE A C 1
ATOM 894 O O . ILE A 1 110 ? 10.198 -1.962 -5.484 1.00 95.19 110 ILE A O 1
ATOM 898 N N . ASP A 1 111 ? 10.145 -1.982 -3.232 1.00 93.62 111 ASP A N 1
ATOM 899 C CA . ASP A 1 111 ? 11.547 -1.608 -3.044 1.00 93.62 111 ASP A CA 1
ATOM 900 C C . ASP A 1 111 ? 12.515 -2.599 -3.705 1.00 93.62 111 ASP A C 1
ATOM 902 O O . ASP A 1 111 ? 13.368 -2.218 -4.512 1.00 93.62 111 ASP A O 1
ATOM 906 N N . GLU A 1 112 ? 12.343 -3.894 -3.438 1.00 94.62 112 GLU A N 1
ATOM 907 C CA . GLU A 1 112 ? 13.192 -4.927 -4.027 1.00 94.62 112 GLU A CA 1
ATOM 908 C C . GLU A 1 112 ? 13.091 -4.971 -5.556 1.00 94.62 112 GLU A C 1
ATOM 910 O O . GLU A 1 112 ? 14.087 -5.235 -6.238 1.00 94.62 112 GLU A O 1
ATOM 915 N N . THR A 1 113 ? 11.898 -4.737 -6.106 1.00 95.38 113 THR A N 1
ATOM 916 C CA . THR A 1 113 ? 11.669 -4.762 -7.554 1.00 95.38 113 THR A CA 1
ATOM 917 C C . THR A 1 113 ? 12.278 -3.539 -8.220 1.00 95.38 113 THR A C 1
ATOM 919 O O . THR A 1 113 ? 12.994 -3.694 -9.209 1.00 95.38 113 THR A O 1
ATOM 922 N N . ASN A 1 114 ? 12.092 -2.350 -7.646 1.00 93.94 114 ASN A N 1
ATOM 923 C CA . ASN A 1 114 ? 12.662 -1.103 -8.158 1.00 93.94 114 ASN A CA 1
ATOM 924 C C . ASN A 1 114 ? 14.199 -1.092 -8.111 1.00 93.94 114 ASN A C 1
ATOM 926 O O . ASN A 1 114 ? 14.839 -0.451 -8.941 1.00 93.94 114 ASN A O 1
ATOM 930 N N . LYS A 1 115 ? 14.815 -1.850 -7.192 1.00 93.25 115 LYS A N 1
ATOM 931 C CA . LYS A 1 115 ? 16.274 -2.067 -7.166 1.00 93.25 115 LYS A CA 1
ATOM 932 C C . LYS A 1 115 ? 16.774 -2.974 -8.298 1.00 93.25 115 LYS A C 1
ATOM 934 O O . LYS A 1 115 ? 17.917 -2.834 -8.734 1.00 93.25 115 LYS A O 1
ATOM 939 N N . LYS A 1 116 ? 15.953 -3.923 -8.764 1.00 95.81 116 LYS A N 1
ATOM 940 C CA . LYS A 1 116 ? 16.332 -4.945 -9.761 1.00 95.81 116 LYS A CA 1
ATOM 941 C C . LYS A 1 116 ? 15.957 -4.550 -11.191 1.00 95.81 116 LYS A C 1
ATOM 943 O O . LYS A 1 116 ? 16.731 -4.786 -12.118 1.00 95.81 116 LYS A O 1
ATOM 948 N N . VAL A 1 117 ? 14.767 -3.989 -11.381 1.00 95.00 117 VAL A N 1
ATOM 949 C CA . VAL A 1 117 ? 14.172 -3.690 -12.687 1.00 95.00 117 VAL A CA 1
ATOM 950 C C . VAL A 1 117 ? 14.392 -2.222 -13.038 1.00 95.00 117 VAL A C 1
ATOM 952 O O . VAL A 1 117 ? 14.197 -1.348 -12.207 1.00 95.00 117 VAL A O 1
ATOM 955 N N . LYS A 1 118 ? 14.789 -1.946 -14.288 1.00 92.75 118 LYS A N 1
ATOM 956 C CA . LYS A 1 118 ? 15.053 -0.576 -14.776 1.00 92.75 118 LYS A CA 1
ATOM 957 C C . LYS A 1 118 ? 14.082 -0.088 -15.854 1.00 92.75 118 LYS A C 1
ATOM 959 O O . LYS A 1 118 ? 14.124 1.077 -16.224 1.00 92.75 118 LYS A O 1
ATOM 964 N N . SER A 1 119 ? 13.242 -0.972 -16.392 1.00 96.31 119 SER A N 1
ATOM 965 C CA . SER A 1 119 ? 12.311 -0.660 -17.486 1.00 96.31 119 SER A CA 1
ATOM 966 C C . SER A 1 119 ? 10.989 -0.050 -17.018 1.00 96.31 119 SER A C 1
ATOM 968 O O . SER A 1 119 ? 10.284 0.556 -17.816 1.00 96.31 119 SER A O 1
ATOM 970 N N . TYR A 1 120 ? 10.634 -0.242 -15.750 1.00 94.50 120 TYR A N 1
ATOM 971 C CA . TYR A 1 120 ? 9.456 0.333 -15.105 1.00 94.50 120 TYR A CA 1
ATOM 972 C C . TYR A 1 120 ? 9.729 0.481 -13.608 1.00 94.50 120 TYR A C 1
ATOM 974 O O . TYR A 1 120 ? 10.689 -0.096 -13.096 1.00 94.50 120 TYR A O 1
ATOM 982 N N . TRP A 1 121 ? 8.864 1.221 -12.920 1.00 93.25 121 TRP A N 1
ATOM 983 C CA . TRP A 1 121 ? 8.867 1.335 -11.466 1.00 93.25 121 TRP A CA 1
ATOM 984 C C . TRP A 1 121 ? 7.505 0.942 -10.897 1.00 93.25 121 TRP A C 1
ATOM 986 O O . TRP A 1 121 ? 6.462 1.145 -11.520 1.00 93.25 121 TRP A O 1
ATOM 996 N N . LEU A 1 122 ? 7.530 0.368 -9.702 1.00 95.00 122 LEU A N 1
ATOM 997 C CA . LEU A 1 122 ? 6.369 0.166 -8.852 1.00 95.00 122 LEU A CA 1
ATOM 998 C C . LEU A 1 122 ? 6.286 1.305 -7.828 1.00 95.00 122 LEU A C 1
ATOM 1000 O O . LEU A 1 122 ? 7.284 1.960 -7.528 1.00 95.00 122 LEU A O 1
ATOM 1004 N N . GLY A 1 123 ? 5.101 1.535 -7.278 1.00 94.12 123 GLY A N 1
ATOM 1005 C CA . GLY A 1 123 ? 4.872 2.553 -6.257 1.00 94.12 123 GLY A CA 1
ATOM 1006 C C . GLY A 1 123 ? 3.643 2.231 -5.419 1.00 94.12 123 GLY A C 1
ATOM 1007 O O . GLY A 1 123 ? 2.862 1.339 -5.766 1.00 94.12 123 GLY A O 1
ATOM 1008 N N . LEU A 1 124 ? 3.480 2.960 -4.318 1.00 94.81 124 LEU A N 1
ATOM 1009 C CA . LEU A 1 124 ? 2.321 2.831 -3.440 1.00 94.81 124 LEU A CA 1
ATOM 1010 C C . LEU A 1 124 ? 1.078 3.425 -4.115 1.00 94.81 124 LEU A C 1
ATOM 1012 O O . LEU A 1 124 ? 0.871 4.636 -4.124 1.00 94.81 124 LEU A O 1
ATOM 1016 N N . ASN A 1 125 ? 0.253 2.559 -4.700 1.00 95.19 125 ASN A N 1
ATOM 1017 C CA . ASN A 1 125 ? -0.995 2.925 -5.373 1.00 95.19 125 ASN A CA 1
ATOM 1018 C C . ASN A 1 125 ? -2.229 2.566 -4.521 1.00 95.19 125 ASN A C 1
ATOM 1020 O O . ASN A 1 125 ? -2.098 2.120 -3.384 1.00 95.19 125 ASN A O 1
ATOM 1024 N N . GLU A 1 126 ? -3.431 2.722 -5.081 1.00 95.56 126 GLU A N 1
ATOM 1025 C CA . GLU A 1 126 ? -4.716 2.454 -4.410 1.00 95.56 126 GLU A CA 1
ATOM 1026 C C . GLU A 1 126 ? -4.947 0.985 -3.988 1.00 95.56 126 GLU A C 1
ATOM 1028 O O . GLU A 1 126 ? -5.911 0.697 -3.269 1.00 95.56 126 GLU A O 1
ATOM 1033 N N . PHE A 1 127 ? -4.088 0.066 -4.445 1.00 96.81 127 PHE A N 1
ATOM 1034 C CA . PHE A 1 127 ? -4.134 -1.375 -4.189 1.00 96.81 127 PHE A CA 1
ATOM 1035 C C . PHE A 1 127 ? -3.007 -1.854 -3.266 1.00 96.81 127 PHE A C 1
ATOM 1037 O O . PHE A 1 127 ? -2.823 -3.062 -3.112 1.00 96.81 127 PHE A O 1
ATOM 1044 N N . ALA A 1 128 ? -2.237 -0.942 -2.663 1.00 96.81 128 ALA A N 1
ATOM 1045 C CA . ALA A 1 128 ? -1.108 -1.300 -1.805 1.00 96.81 128 ALA A CA 1
ATOM 1046 C C . ALA A 1 128 ? -1.518 -2.102 -0.552 1.00 96.81 128 ALA A C 1
ATOM 1048 O O . ALA A 1 128 ? -0.680 -2.782 0.028 1.00 96.81 128 ALA A O 1
ATOM 1049 N N . ASP A 1 129 ? -2.793 -2.090 -0.163 1.00 97.69 129 ASP A N 1
ATOM 1050 C CA . ASP A 1 129 ? -3.374 -2.880 0.932 1.00 97.69 129 ASP A CA 1
ATOM 1051 C C . ASP A 1 129 ? -3.913 -4.260 0.503 1.00 97.69 129 ASP A C 1
ATOM 1053 O O . ASP A 1 129 ? -4.471 -5.001 1.322 1.00 97.69 129 ASP A O 1
ATOM 1057 N N . LEU A 1 130 ? -3.794 -4.620 -0.778 1.00 97.75 130 LEU A N 1
ATOM 1058 C CA . LEU A 1 130 ? -4.308 -5.876 -1.319 1.00 97.75 130 LEU A CA 1
ATOM 1059 C C . LEU A 1 130 ? -3.185 -6.856 -1.626 1.00 97.75 130 LEU A C 1
ATOM 1061 O O . LEU A 1 130 ? -2.181 -6.526 -2.255 1.00 97.75 130 LEU A O 1
ATOM 1065 N N . SER A 1 131 ? -3.396 -8.113 -1.248 1.00 97.06 131 SER A N 1
ATOM 1066 C CA . SER A 1 131 ? -2.522 -9.191 -1.699 1.00 97.06 131 SER A CA 1
ATOM 1067 C C . SER A 1 131 ? -2.761 -9.484 -3.181 1.00 97.06 131 SER A C 1
ATOM 1069 O O . SER A 1 131 ? -3.865 -9.293 -3.700 1.00 97.06 131 SER A O 1
ATOM 1071 N N . HIS A 1 132 ? -1.767 -10.057 -3.866 1.00 94.00 132 HIS A N 1
ATOM 1072 C CA . HIS A 1 132 ? -1.907 -10.438 -5.280 1.00 94.00 132 HIS A CA 1
ATOM 1073 C C . HIS A 1 132 ? -3.130 -11.327 -5.537 1.00 94.00 132 HIS A C 1
ATOM 1075 O O . HIS A 1 132 ? -3.832 -11.168 -6.532 1.00 94.00 132 HIS A O 1
ATOM 1081 N N . LYS A 1 133 ? -3.425 -12.260 -4.623 1.00 93.75 133 LYS A N 1
ATOM 1082 C CA . LYS A 1 133 ? -4.595 -13.143 -4.729 1.00 93.75 133 LYS A CA 1
ATOM 1083 C C . LYS A 1 133 ? -5.909 -12.367 -4.603 1.00 93.75 133 LYS A C 1
ATOM 1085 O O . LYS A 1 133 ? -6.827 -12.618 -5.377 1.00 93.75 133 LYS A O 1
ATOM 1090 N N . GLU A 1 134 ? -6.004 -11.436 -3.656 1.00 94.88 134 GLU A N 1
ATOM 1091 C CA . GLU A 1 134 ? -7.192 -10.587 -3.496 1.00 94.88 134 GLU A CA 1
ATOM 1092 C C . GLU A 1 134 ? -7.391 -9.673 -4.701 1.00 94.88 134 GLU A C 1
ATOM 1094 O O . GLU A 1 134 ? -8.500 -9.599 -5.229 1.00 94.88 134 GLU A O 1
ATOM 1099 N N . PHE A 1 135 ? -6.315 -9.037 -5.173 1.00 95.19 135 PHE A N 1
ATOM 1100 C CA . PHE A 1 135 ? -6.351 -8.193 -6.360 1.00 95.19 135 PHE A CA 1
ATOM 1101 C C . PHE A 1 135 ? -6.858 -8.978 -7.574 1.00 95.19 135 PHE A C 1
ATOM 1103 O O . PHE A 1 135 ? -7.795 -8.548 -8.245 1.00 95.19 135 PHE A O 1
ATOM 1110 N N . LYS A 1 136 ? -6.308 -10.178 -7.804 1.00 92.50 136 LYS A N 1
ATOM 1111 C CA . LYS A 1 136 ? -6.764 -11.078 -8.870 1.00 92.50 136 LYS A CA 1
ATOM 1112 C C . LYS A 1 136 ? -8.245 -11.406 -8.753 1.00 92.50 136 LYS A C 1
ATOM 1114 O O . LYS A 1 136 ? -8.974 -11.228 -9.717 1.00 92.50 136 LYS A O 1
ATOM 1119 N N . ASN A 1 137 ? -8.686 -11.853 -7.581 1.00 91.44 137 ASN A N 1
ATOM 1120 C CA . ASN A 1 137 ? -10.067 -12.285 -7.380 1.00 91.44 137 ASN A CA 1
ATOM 1121 C C . ASN A 1 137 ? -11.080 -11.142 -7.536 1.00 91.44 137 ASN A C 1
ATOM 1123 O O . ASN A 1 137 ? -12.214 -11.392 -7.935 1.00 91.44 137 ASN A O 1
ATOM 1127 N N . LYS A 1 138 ? -10.694 -9.908 -7.192 1.00 91.81 138 LYS A N 1
ATOM 1128 C CA . LYS A 1 138 ? -11.593 -8.750 -7.202 1.00 91.81 138 LYS A CA 1
ATOM 1129 C C . LYS A 1 138 ? -11.595 -7.998 -8.533 1.00 91.81 138 LYS A C 1
ATOM 1131 O O . LYS A 1 138 ? -12.652 -7.536 -8.951 1.00 91.81 138 LYS A O 1
ATOM 1136 N N . TYR A 1 139 ? -10.438 -7.867 -9.182 1.00 90.62 139 TYR A N 1
ATOM 1137 C CA . TYR A 1 139 ? -10.273 -6.991 -10.350 1.00 90.62 139 TYR A CA 1
ATOM 1138 C C . TYR A 1 139 ? -9.976 -7.729 -11.652 1.00 90.62 139 TYR A C 1
ATOM 1140 O O . TYR A 1 139 ? -10.197 -7.166 -12.722 1.00 90.62 139 TYR A O 1
ATOM 1148 N N . LEU A 1 140 ? -9.505 -8.978 -11.608 1.00 89.31 140 LEU A N 1
ATOM 1149 C CA . LEU A 1 140 ? -9.304 -9.754 -12.827 1.00 89.31 140 LEU A CA 1
ATOM 1150 C C . LEU A 1 140 ? -10.523 -10.641 -13.075 1.00 89.31 140 LEU A C 1
ATOM 1152 O O . LEU A 1 140 ? -10.808 -11.568 -12.326 1.00 89.31 140 LEU A O 1
ATOM 1156 N N . GLY A 1 141 ? -11.227 -10.389 -14.177 1.00 78.50 141 GLY A N 1
ATOM 1157 C CA . GLY A 1 141 ? -12.419 -11.143 -14.585 1.00 78.50 141 GLY A CA 1
ATOM 1158 C C . GLY A 1 141 ? -12.148 -12.567 -15.088 1.00 78.50 141 GLY A C 1
ATOM 1159 O O . GLY A 1 141 ? -12.996 -13.141 -15.771 1.00 78.50 141 GLY A O 1
ATOM 1160 N N . PHE A 1 142 ? -10.976 -13.143 -14.807 1.00 69.44 142 PHE A N 1
ATOM 1161 C CA . PHE A 1 142 ? -10.629 -14.476 -15.285 1.00 69.44 142 PHE A CA 1
ATOM 1162 C C . PHE A 1 142 ? -11.247 -15.540 -14.377 1.00 69.44 142 PHE A C 1
ATOM 1164 O O . PHE A 1 142 ? -10.680 -15.926 -13.354 1.00 69.44 142 PHE A O 1
ATOM 1171 N N . LYS A 1 143 ? -12.427 -16.025 -14.765 1.00 67.69 143 LYS A N 1
ATOM 1172 C CA . LYS A 1 143 ? -13.053 -17.190 -14.142 1.00 67.69 143 LYS A CA 1
ATOM 1173 C C . LYS A 1 143 ? -12.242 -18.431 -14.505 1.00 67.69 143 LYS A C 1
ATOM 1175 O O . LYS A 1 143 ? -12.185 -18.822 -15.667 1.00 67.69 143 LYS A O 1
ATOM 1180 N N . THR A 1 144 ? -11.638 -19.075 -13.512 1.00 62.56 144 THR A N 1
ATOM 1181 C CA . THR A 1 144 ? -10.946 -20.361 -13.688 1.00 62.56 144 THR A CA 1
ATOM 1182 C C . THR A 1 144 ? -11.910 -21.544 -13.813 1.00 62.56 144 THR A C 1
ATOM 1184 O O . THR A 1 144 ? -11.464 -22.685 -13.775 1.00 62.56 144 THR A O 1
ATOM 1187 N N . ASP A 1 145 ? -13.209 -21.294 -14.013 1.00 60.25 145 ASP A N 1
ATOM 1188 C CA . ASP A 1 145 ? -14.248 -22.316 -14.215 1.00 60.25 145 ASP A CA 1
ATOM 1189 C C . ASP A 1 145 ? -14.111 -23.071 -15.545 1.00 60.25 145 ASP A C 1
ATOM 1191 O O . ASP A 1 145 ? -14.977 -23.866 -15.908 1.00 60.25 145 ASP A O 1
ATOM 1195 N N . ILE A 1 146 ? -12.989 -22.907 -16.252 1.00 61.94 146 ILE A N 1
ATOM 1196 C CA . ILE A 1 146 ? -12.495 -23.951 -17.141 1.00 61.94 146 ILE A CA 1
ATOM 1197 C C . ILE A 1 146 ? -12.053 -25.099 -16.229 1.00 61.94 146 ILE A C 1
ATOM 1199 O O . ILE A 1 146 ? -10.863 -25.310 -15.978 1.00 61.94 146 ILE A O 1
ATOM 1203 N N . ALA A 1 147 ? -13.042 -25.834 -15.708 1.00 54.53 147 ALA A N 1
ATOM 1204 C CA . ALA A 1 147 ? -12.864 -27.211 -15.305 1.00 54.53 147 ALA A CA 1
ATOM 1205 C C . ALA A 1 147 ? -11.967 -27.826 -16.371 1.00 54.53 147 ALA A C 1
ATOM 1207 O O . ALA A 1 147 ? -12.247 -27.686 -17.566 1.00 54.53 147 ALA A O 1
ATOM 1208 N N . ARG A 1 148 ? -10.831 -28.374 -15.936 1.00 56.19 148 ARG A N 1
ATOM 1209 C CA . ARG A 1 148 ? -9.932 -29.128 -16.796 1.00 56.19 148 ARG A CA 1
ATOM 1210 C C . ARG A 1 148 ? -10.792 -30.187 -17.468 1.00 56.19 148 ARG A C 1
ATOM 1212 O O . ARG A 1 148 ? -11.120 -31.206 -16.876 1.00 56.19 148 ARG A O 1
ATOM 1219 N N . HIS A 1 149 ? -11.256 -29.871 -18.668 1.00 52.88 149 HIS A N 1
ATOM 1220 C CA . HIS A 1 149 ? -11.801 -30.853 -19.558 1.00 52.88 149 HIS A CA 1
ATOM 1221 C C . HIS A 1 149 ? -10.551 -31.627 -19.938 1.00 52.88 149 HIS A C 1
ATOM 1223 O O . HIS A 1 149 ? -9.748 -31.155 -20.744 1.00 52.88 149 HIS A O 1
ATOM 1229 N N . ASP A 1 150 ? -10.336 -32.755 -19.268 1.00 52.25 150 ASP A N 1
ATOM 1230 C CA . ASP A 1 150 ? -9.340 -33.766 -19.613 1.00 52.25 150 ASP A CA 1
ATOM 1231 C C . ASP A 1 150 ? -9.756 -34.431 -20.942 1.00 52.25 150 ASP A C 1
ATOM 1233 O O . ASP A 1 150 ? -9.909 -35.640 -21.060 1.00 52.25 150 ASP A O 1
ATOM 1237 N N . GLY A 1 151 ? -10.024 -33.597 -21.946 1.00 51.22 151 GLY A N 1
ATOM 1238 C CA . GLY A 1 151 ? -10.375 -33.930 -23.309 1.00 51.22 151 GLY A CA 1
ATOM 1239 C C . GLY A 1 151 ? -9.489 -33.079 -24.197 1.00 51.22 151 GLY A C 1
ATOM 1240 O O . GLY A 1 151 ? -9.736 -31.888 -24.366 1.00 51.22 151 GLY A O 1
ATOM 1241 N N . GLU A 1 152 ? -8.399 -33.700 -24.639 1.00 53.72 152 GLU A N 1
ATOM 1242 C CA . GLU A 1 152 ? -7.720 -33.487 -25.917 1.00 53.72 152 GLU A CA 1
ATOM 1243 C C . GLU A 1 152 ? -8.162 -32.217 -26.665 1.00 53.72 152 GLU A C 1
ATOM 1245 O O . GLU A 1 152 ? -9.019 -32.234 -27.545 1.00 53.72 152 GLU A O 1
ATOM 1250 N N . ARG A 1 153 ? -7.594 -31.071 -26.275 1.00 48.25 153 ARG A N 1
ATOM 1251 C CA . ARG A 1 153 ? -7.799 -29.817 -26.996 1.00 48.25 153 ARG A CA 1
ATOM 1252 C C . ARG A 1 153 ? -6.863 -29.844 -28.201 1.00 48.25 153 ARG A C 1
ATOM 1254 O O . ARG A 1 153 ? -5.675 -29.554 -28.058 1.00 48.25 153 ARG A O 1
ATOM 1261 N N . SER A 1 154 ? -7.373 -30.227 -29.370 1.00 47.59 154 SER A N 1
ATOM 1262 C CA . SER A 1 154 ? -6.662 -29.981 -30.622 1.00 47.59 154 SER A CA 1
ATOM 1263 C C . SER A 1 154 ? -6.427 -28.475 -30.738 1.00 47.59 154 SER A C 1
ATOM 1265 O O . SER A 1 154 ? -7.337 -27.667 -30.533 1.00 47.59 154 SER A O 1
ATOM 1267 N N . TYR A 1 155 ? -5.180 -28.090 -31.000 1.00 56.16 155 TYR A N 1
ATOM 1268 C CA . TYR A 1 155 ? -4.825 -26.724 -31.358 1.00 56.16 155 TYR A CA 1
ATOM 1269 C C . TYR A 1 155 ? -5.443 -26.432 -32.729 1.00 56.16 155 TYR A C 1
ATOM 1271 O O . TYR A 1 155 ? -4.781 -26.576 -33.750 1.00 56.16 155 TYR A O 1
ATOM 1279 N N . GLU A 1 156 ? -6.724 -26.073 -32.768 1.00 56.00 156 GLU A N 1
ATOM 1280 C CA . GLU A 1 156 ? -7.273 -25.359 -33.916 1.00 56.00 156 GLU A CA 1
ATOM 1281 C C . GLU A 1 156 ? -6.573 -23.998 -33.934 1.00 56.00 156 GLU A C 1
ATOM 1283 O O . GLU A 1 156 ? -6.830 -23.102 -33.126 1.00 56.00 156 GLU A O 1
ATOM 1288 N N . GLU A 1 157 ? -5.559 -23.959 -34.789 1.00 56.66 157 GLU A N 1
ATOM 1289 C CA . GLU A 1 157 ? -4.730 -22.843 -35.190 1.00 56.66 157 GLU A CA 1
ATOM 1290 C C . GLU A 1 157 ? -5.549 -21.550 -35.222 1.00 56.66 157 GLU A C 1
ATOM 1292 O O . GLU A 1 157 ? -6.480 -21.391 -36.011 1.00 56.66 157 GLU A O 1
ATOM 1297 N N . PHE A 1 158 ? -5.221 -20.630 -34.311 1.00 51.31 158 PHE A N 1
ATOM 1298 C CA . PHE A 1 158 ? -5.814 -19.298 -34.243 1.00 51.31 158 PHE A CA 1
ATOM 1299 C C . PHE A 1 158 ? -5.359 -18.522 -35.489 1.00 51.31 158 PHE A C 1
ATOM 1301 O O . PHE A 1 158 ? -4.381 -17.777 -35.465 1.00 51.31 158 PHE A O 1
ATOM 1308 N N . ALA A 1 159 ? -6.005 -18.787 -36.621 1.00 67.94 159 ALA A N 1
ATOM 1309 C CA . ALA A 1 159 ? -5.632 -18.232 -37.907 1.00 67.94 159 ALA A CA 1
ATOM 1310 C C . ALA A 1 159 ? -6.110 -16.780 -37.988 1.00 67.94 159 ALA A C 1
ATOM 1312 O O . ALA A 1 159 ? -7.305 -16.501 -37.862 1.00 67.94 159 ALA A O 1
ATOM 1313 N N . TYR A 1 160 ? -5.173 -15.863 -38.240 1.00 57.75 160 TYR A N 1
ATOM 1314 C CA . TYR A 1 160 ? -5.464 -14.495 -38.662 1.00 57.75 160 TYR A CA 1
ATOM 1315 C C . TYR A 1 160 ? -6.160 -14.533 -40.025 1.00 57.75 160 TYR A C 1
ATOM 1317 O O . TYR A 1 160 ? -5.532 -14.392 -41.073 1.00 57.75 160 TYR A O 1
ATOM 1325 N N . LYS A 1 161 ? -7.470 -14.763 -40.026 1.00 61.25 161 LYS A N 1
ATOM 1326 C CA . LYS A 1 161 ? -8.295 -14.505 -41.200 1.00 61.25 161 LYS A CA 1
ATOM 1327 C C . LYS A 1 161 ? -8.454 -12.988 -41.282 1.00 61.25 161 LYS A C 1
ATOM 1329 O O . LYS A 1 161 ? -8.830 -12.372 -40.293 1.00 61.25 161 LYS A O 1
ATOM 1334 N N . ASP A 1 162 ? -8.092 -12.427 -42.433 1.00 63.25 162 ASP A N 1
ATOM 1335 C CA . ASP A 1 162 ? -8.243 -11.014 -42.831 1.00 63.25 162 ASP A CA 1
ATOM 1336 C C . ASP A 1 162 ? -6.991 -10.115 -42.834 1.00 63.25 162 ASP A C 1
ATOM 1338 O O . ASP A 1 162 ? -7.104 -8.892 -42.792 1.00 63.25 162 ASP A O 1
ATOM 1342 N N . VAL A 1 163 ? -5.786 -10.663 -43.034 1.00 58.41 163 VAL A N 1
ATOM 1343 C CA . VAL A 1 163 ? -4.672 -9.851 -43.595 1.00 58.41 163 VAL A CA 1
ATOM 1344 C C . VAL A 1 163 ? -4.738 -9.718 -45.122 1.00 58.41 163 VAL A C 1
ATOM 1346 O O . VAL A 1 163 ? -4.158 -8.796 -45.693 1.00 58.41 163 VAL A O 1
ATOM 1349 N N . GLU A 1 164 ? -5.503 -10.581 -45.791 1.00 56.78 164 GLU A N 1
ATOM 1350 C CA . GLU A 1 164 ? -5.640 -10.582 -47.253 1.00 56.78 164 GLU A CA 1
ATOM 1351 C C . GLU A 1 164 ? -6.565 -9.457 -47.755 1.00 56.78 164 GLU A C 1
ATOM 1353 O O . GLU A 1 164 ? -6.334 -8.879 -48.816 1.00 56.78 164 GLU A O 1
ATOM 1358 N N . VAL A 1 165 ? -7.556 -9.052 -46.949 1.00 59.66 165 VAL A N 1
ATOM 1359 C CA . VAL A 1 165 ? -8.455 -7.924 -47.261 1.00 59.66 165 VAL A CA 1
ATOM 1360 C C . VAL A 1 165 ? -7.685 -6.600 -47.292 1.00 59.66 165 VAL A C 1
ATOM 1362 O O . VAL A 1 165 ? -7.864 -5.797 -48.206 1.00 59.66 165 VAL A O 1
ATOM 1365 N N . CYS A 1 166 ? -6.776 -6.391 -46.337 1.00 56.78 166 CYS A N 1
ATOM 1366 C CA . CYS A 1 166 ? -5.930 -5.199 -46.298 1.00 56.78 166 CYS A CA 1
ATOM 1367 C C . CYS A 1 166 ? -4.917 -5.170 -47.449 1.00 56.78 166 CYS A C 1
ATOM 1369 O O . CYS A 1 166 ? -4.636 -4.099 -47.982 1.00 56.78 166 CYS A O 1
ATOM 1371 N N . LEU A 1 167 ? -4.398 -6.332 -47.861 1.00 60.53 167 LEU A N 1
ATOM 1372 C CA . LEU A 1 167 ? -3.474 -6.420 -48.990 1.00 60.53 167 LEU A CA 1
ATOM 1373 C C . LEU A 1 167 ? -4.175 -6.054 -50.309 1.00 60.53 167 LEU A C 1
ATOM 1375 O O . LEU A 1 167 ? -3.664 -5.222 -51.055 1.00 60.53 167 LEU A O 1
ATOM 1379 N N . ASN A 1 168 ? -5.393 -6.557 -50.527 1.00 58.56 168 ASN A N 1
ATOM 1380 C CA . ASN A 1 168 ? -6.190 -6.276 -51.727 1.00 58.56 168 ASN A CA 1
ATOM 1381 C C . ASN A 1 168 ? -6.678 -4.818 -51.824 1.00 58.56 168 ASN A C 1
ATOM 1383 O O . ASN A 1 168 ? -6.928 -4.324 -52.921 1.00 58.56 168 ASN A O 1
ATOM 1387 N N . LEU A 1 169 ? -6.799 -4.104 -50.699 1.00 59.72 169 LEU A N 1
ATOM 1388 C CA . LEU A 1 169 ? -7.114 -2.669 -50.689 1.00 59.72 169 LEU A CA 1
ATOM 1389 C C . LEU A 1 169 ? -5.897 -1.788 -51.022 1.00 59.72 169 LEU A C 1
ATOM 1391 O O . LEU A 1 169 ? -6.070 -0.661 -51.482 1.00 59.72 169 LEU A O 1
ATOM 1395 N N . LEU A 1 170 ? -4.676 -2.289 -50.806 1.00 61.75 170 LEU A N 1
ATOM 1396 C CA . LEU A 1 170 ? -3.428 -1.589 -51.132 1.00 61.75 170 LEU A CA 1
ATOM 1397 C C . LEU A 1 170 ? -2.962 -1.882 -52.564 1.00 61.75 170 LEU A C 1
ATOM 1399 O O . LEU A 1 170 ? -2.412 -1.003 -53.228 1.00 61.75 170 LEU A O 1
ATOM 1403 N N . THR A 1 171 ? -3.212 -3.092 -53.063 1.00 65.12 171 THR A N 1
ATOM 1404 C CA . THR A 1 171 ? -2.951 -3.481 -54.450 1.00 65.12 171 THR A CA 1
ATOM 1405 C C . THR A 1 171 ? -4.242 -3.347 -55.247 1.00 65.12 171 THR A C 1
ATOM 1407 O O . THR A 1 171 ? -4.995 -4.306 -55.379 1.00 65.12 171 THR A O 1
ATOM 1410 N N . GLY A 1 172 ? -4.541 -2.140 -55.729 1.00 59.88 172 GLY A N 1
ATOM 1411 C CA . GLY A 1 172 ? -5.761 -1.834 -56.481 1.00 59.88 172 GLY A CA 1
ATOM 1412 C C . GLY A 1 172 ? -5.885 -2.585 -57.813 1.00 59.88 172 GLY A C 1
ATOM 1413 O O . GLY A 1 172 ? -5.763 -1.982 -58.877 1.00 59.88 172 GLY A O 1
ATOM 1414 N N . GLU A 1 173 ? -6.177 -3.882 -57.772 1.00 53.66 173 GLU A N 1
ATOM 1415 C CA . GLU A 1 173 ? -6.598 -4.653 -58.935 1.00 53.66 173 GLU A CA 1
ATOM 1416 C C . GLU A 1 173 ? -8.114 -4.547 -59.092 1.00 53.66 173 GLU A C 1
ATOM 1418 O O . GLU A 1 173 ? -8.914 -5.227 -58.448 1.00 53.66 173 GLU A O 1
ATOM 1423 N N . ARG A 1 174 ? -8.512 -3.635 -59.979 1.00 52.41 174 ARG A N 1
ATOM 1424 C CA . ARG A 1 174 ? -9.882 -3.493 -60.461 1.00 52.41 174 ARG A CA 1
ATOM 1425 C C . ARG A 1 174 ? -10.218 -4.721 -61.317 1.00 52.41 174 ARG A C 1
ATOM 1427 O O . ARG A 1 174 ? -9.728 -4.832 -62.438 1.00 52.41 174 ARG A O 1
ATOM 1434 N N . LYS A 1 175 ? -11.049 -5.636 -60.810 1.00 54.03 175 LYS A N 1
ATOM 1435 C CA . LYS A 1 175 ? -11.683 -6.657 -61.656 1.00 54.03 175 LYS A CA 1
ATOM 1436 C C . LYS A 1 175 ? -12.834 -6.010 -62.426 1.00 54.03 175 LYS A C 1
ATOM 1438 O O . LYS A 1 175 ? -13.873 -5.721 -61.842 1.00 54.03 175 LYS A O 1
ATOM 1443 N N . GLU A 1 176 ? -12.607 -5.732 -63.705 1.00 43.62 176 GLU A N 1
ATOM 1444 C CA . GLU A 1 176 ? -13.667 -5.419 -64.674 1.00 43.62 176 GLU A CA 1
ATOM 1445 C C . GLU A 1 176 ? -14.315 -6.729 -65.182 1.00 43.62 176 GLU A C 1
ATOM 1447 O O . GLU A 1 176 ? -13.663 -7.777 -65.105 1.00 43.62 176 GLU A O 1
ATOM 1452 N N . PRO A 1 177 ? -15.592 -6.683 -65.614 1.00 58.16 177 PRO A N 1
ATOM 1453 C CA . PRO A 1 177 ? -16.501 -7.833 -65.702 1.00 58.16 177 PRO A CA 1
ATOM 1454 C C . PRO A 1 177 ? -16.216 -8.836 -66.825 1.00 58.16 177 PRO A C 1
ATOM 1456 O O . PRO A 1 177 ? -15.694 -8.434 -67.890 1.00 58.16 177 PRO A O 1
#

Organism: Brassica cretica (NCBI:txid69181)

Radius of gyration: 37.17 Å; chains: 1; bounding box: 58×80×134 Å

Secondary structure (DSSP, 8-state):
-----------------S--------TT---------------S----------------TTSS-GGGGS-HHHHHHHHHHHHHHTT---SSHHHHHHHHHHHHHHHHHHHHHHHH-SS------TTTTS-HHHHHHHH-----------S---------TTHHHHHHHHS------

Sequence (177 aa):
MLLNQPGKLAGRVVERDSQDLIQISNPNGSLFAYKNPLFFSCFIGCISVPLIRSASHDFSIVGYSPEDLEAHDKHIELFENWLSNFEKAYETVEEKLRRFEVFKDNLKHIDETNKKVKSYWLGLNEFADLSHKEFKNKYLGFKTDIARHDGERSYEEFAYKDVEVCLNLLTGERKEP

pLDDT: mean 70.46, std 21.95, range [31.72, 98.25]

Foldseek 3Di:
DDDDDDDDDDDDDDDDDDDDDPPPDDPPDDDDDDDDDDDDDDDDDPPPPVPPVPPPPPPDVQQDDPVLLPDPVSLVVSLVVLCVVLVHDDPDPVLVVLLSVQLNVLVVVQVVCQVPDDPDHHHSDNCSSPDPVRCCVPPPPDDPVPPPPVDDDDPPDPDPDPPVVVVCVVVPDDDDD